Protein AF-A0A3S5CCF1-F1 (afdb_monomer_lite)

Secondary structure (DSSP, 8-state):
-HHHHHHHHHHHHHHHHHHHHHHHHH---EEEEEEETTEEEEEEEE-HHHHHHHHHHHHHHHHHHHH-TT-TTTHHHHHHHHHHHHHHHHHHHHHHHHHHHHHHHHHHHTSSTHHHH-HHHHHHHHHHHHHHHHHH-

Structure (mmCIF, N/CA/C/O backbone):
data_AF-A0A3S5CCF1-F1
#
_entry.id   AF-A0A3S5CCF1-F1
#
loop_
_atom_site.group_PDB
_atom_site.id
_atom_site.type_symbol
_atom_site.label_atom_id
_atom_site.label_alt_id
_atom_site.label_comp_id
_atom_site.label_asym_id
_atom_site.label_entity_id
_atom_site.label_seq_id
_atom_site.pdbx_PDB_ins_code
_atom_site.Cartn_x
_atom_site.Cartn_y
_atom_site.Cartn_z
_atom_site.occupancy
_atom_site.B_iso_or_equiv
_atom_site.auth_seq_id
_atom_site.auth_comp_id
_atom_site.auth_asym_id
_atom_site.auth_atom_id
_atom_site.pdbx_PDB_model_num
ATOM 1 N N . MET A 1 1 ? -14.666 -1.592 43.533 1.00 58.47 1 MET A N 1
ATOM 2 C CA . MET A 1 1 ? -13.505 -1.589 42.610 1.00 58.47 1 MET A CA 1
ATOM 3 C C . MET A 1 1 ? -13.736 -2.418 41.346 1.00 58.47 1 MET A C 1
ATOM 5 O O . MET A 1 1 ? -13.552 -1.862 40.277 1.00 58.47 1 MET A O 1
ATOM 9 N N . PHE A 1 2 ? -14.208 -3.672 41.416 1.00 60.94 2 PHE A N 1
ATOM 10 C CA . PHE A 1 2 ? -14.385 -4.545 40.234 1.00 60.94 2 PHE A CA 1
ATOM 11 C C . PHE A 1 2 ? -15.310 -4.008 39.118 1.00 60.94 2 PHE A C 1
ATOM 13 O O . PHE A 1 2 ? -14.958 -4.101 37.948 1.00 60.94 2 PHE A O 1
ATOM 20 N N . TYR A 1 3 ? -16.447 -3.384 39.450 1.00 62.69 3 TYR A N 1
ATOM 21 C CA . TYR A 1 3 ? -17.364 -2.815 38.443 1.00 62.69 3 TYR A CA 1
ATOM 22 C C . TYR A 1 3 ? -16.764 -1.642 37.652 1.00 62.69 3 TYR A C 1
ATOM 24 O O . TYR A 1 3 ? -17.022 -1.514 36.461 1.00 62.69 3 TYR A O 1
ATOM 32 N N . SER A 1 4 ? -15.938 -0.816 38.301 1.00 69.88 4 SER A N 1
ATOM 33 C CA . SER A 1 4 ? -15.270 0.317 37.646 1.00 69.88 4 SER A CA 1
ATOM 34 C C . SER A 1 4 ? -14.242 -0.168 36.619 1.00 69.88 4 SER A C 1
ATOM 36 O O . SER A 1 4 ? -14.207 0.323 35.497 1.00 69.88 4 SER A O 1
ATOM 38 N N . SER A 1 5 ? -13.481 -1.218 36.953 1.00 73.31 5 SER A N 1
ATOM 39 C CA . SER A 1 5 ? -12.478 -1.788 36.046 1.00 73.31 5 SER A CA 1
ATOM 40 C C . SER A 1 5 ? -13.091 -2.394 34.779 1.00 73.31 5 SER A C 1
ATOM 42 O O . SER A 1 5 ? -12.522 -2.238 33.706 1.00 73.31 5 SER A O 1
ATOM 44 N N . ASN A 1 6 ? -14.256 -3.046 34.881 1.00 80.44 6 ASN A N 1
ATOM 45 C CA . ASN A 1 6 ? -14.936 -3.643 33.724 1.00 80.44 6 ASN A CA 1
ATOM 46 C C . ASN A 1 6 ? -15.474 -2.580 32.753 1.00 80.44 6 ASN A C 1
ATOM 48 O O . ASN A 1 6 ? -15.399 -2.754 31.541 1.00 80.44 6 ASN A O 1
ATOM 52 N N . ILE A 1 7 ? -16.012 -1.476 33.285 1.00 81.12 7 ILE A N 1
ATOM 53 C CA . ILE A 1 7 ? -16.517 -0.360 32.472 1.00 81.12 7 ILE A CA 1
ATOM 54 C C . ILE A 1 7 ? -15.360 0.334 31.750 1.00 81.12 7 ILE A C 1
ATOM 56 O O . ILE A 1 7 ? -15.487 0.650 30.572 1.00 81.12 7 ILE A O 1
ATOM 60 N N . LEU A 1 8 ? -14.221 0.522 32.423 1.00 82.94 8 LEU A N 1
ATOM 61 C CA . LEU A 1 8 ? -13.032 1.114 31.809 1.00 82.94 8 LEU A CA 1
ATOM 62 C C . LEU A 1 8 ? -12.506 0.281 30.635 1.00 82.94 8 LEU A C 1
ATOM 64 O O . LEU A 1 8 ? -12.204 0.854 29.596 1.00 82.94 8 LEU A O 1
ATOM 68 N N . SER A 1 9 ? -12.452 -1.050 30.757 1.00 82.19 9 SER A N 1
ATOM 69 C CA . SER A 1 9 ? -12.050 -1.916 29.638 1.00 82.19 9 SER A CA 1
ATOM 70 C C . SER A 1 9 ? -13.011 -1.828 28.451 1.00 82.19 9 SER A C 1
ATOM 72 O O . SER A 1 9 ? -12.575 -1.790 27.309 1.00 82.19 9 SER A O 1
ATOM 74 N N . LEU A 1 10 ? -14.316 -1.734 28.710 1.00 84.38 10 LEU A N 1
ATOM 75 C CA . LEU A 1 10 ? -15.321 -1.620 27.653 1.00 84.38 10 LEU A CA 1
ATOM 76 C C . LEU A 1 10 ? -15.273 -0.252 26.948 1.00 84.38 10 LEU A C 1
ATOM 78 O O . LEU A 1 10 ? -15.506 -0.166 25.746 1.00 84.38 10 LEU A O 1
ATOM 82 N N . ILE A 1 11 ? -14.952 0.815 27.691 1.00 85.44 11 ILE A N 1
ATOM 83 C CA . ILE A 1 11 ? -14.702 2.153 27.135 1.00 85.44 11 ILE A CA 1
ATOM 84 C C . ILE A 1 11 ? -13.418 2.157 26.304 1.00 85.44 11 ILE A C 1
ATOM 86 O O . ILE A 1 11 ? -13.419 2.744 25.228 1.00 85.44 11 ILE A O 1
ATOM 90 N N . PHE A 1 12 ? -12.361 1.492 26.775 1.00 85.88 12 PHE A N 1
ATOM 91 C CA . PHE A 1 12 ? -11.107 1.351 26.039 1.00 85.88 12 PHE A CA 1
ATOM 92 C C . PHE A 1 12 ? -11.327 0.658 24.688 1.00 85.88 12 PHE A C 1
ATOM 94 O O . PHE A 1 12 ? -10.970 1.222 23.658 1.00 85.88 12 PHE A O 1
ATOM 101 N N . ASP A 1 13 ? -12.006 -0.496 24.677 1.00 85.38 13 ASP A N 1
ATOM 102 C CA . ASP A 1 13 ? -12.306 -1.231 23.440 1.00 85.38 13 ASP A CA 1
ATOM 103 C C . ASP A 1 13 ? -13.193 -0.390 22.486 1.00 85.38 13 ASP A C 1
ATOM 105 O O . ASP A 1 13 ? -12.987 -0.373 21.273 1.00 85.38 13 ASP A O 1
ATOM 109 N N . LEU A 1 14 ? -14.158 0.373 23.021 1.00 86.69 14 LEU A N 1
ATOM 110 C CA . LEU A 1 14 ? -14.995 1.280 22.224 1.00 86.69 14 LEU A CA 1
ATOM 111 C C . LEU A 1 14 ? -14.194 2.441 21.613 1.00 86.69 14 LEU A C 1
ATOM 113 O O . LEU A 1 14 ? -14.435 2.809 20.463 1.00 86.69 14 LEU A O 1
ATOM 117 N N . GLN A 1 15 ? -13.301 3.055 22.391 1.00 90.12 15 GLN A N 1
ATOM 118 C CA . GLN A 1 15 ? -12.463 4.164 21.934 1.00 90.12 15 GLN A CA 1
ATOM 119 C C . GLN A 1 15 ? -11.486 3.695 20.861 1.00 90.12 15 GLN A C 1
ATOM 121 O O . GLN A 1 15 ? -11.438 4.315 19.804 1.00 90.12 15 GLN A O 1
ATOM 126 N N . GLY A 1 16 ? -10.815 2.559 21.069 1.00 89.50 16 GLY A N 1
ATOM 127 C CA . GLY A 1 16 ? -9.865 2.021 20.098 1.00 89.50 16 GLY A CA 1
ATOM 128 C C . GLY A 1 16 ? -10.507 1.740 18.737 1.00 89.50 16 GLY A C 1
ATOM 129 O O . GLY A 1 16 ? -9.962 2.125 17.708 1.00 89.50 16 GLY A O 1
ATOM 130 N N . VAL A 1 17 ? -11.705 1.144 18.701 1.00 92.00 17 VAL A N 1
ATOM 131 C CA . VAL A 1 17 ? -12.415 0.911 17.427 1.00 92.00 17 VAL A CA 1
ATOM 132 C C . VAL A 1 17 ? -12.771 2.223 16.715 1.00 92.00 17 VAL A C 1
ATOM 134 O O . VAL A 1 17 ? -12.647 2.302 15.493 1.00 92.00 17 VAL A O 1
ATOM 137 N N . ARG A 1 18 ? -13.193 3.255 17.458 1.00 93.00 18 ARG A N 1
ATOM 138 C CA . ARG A 1 18 ? -13.518 4.571 16.881 1.00 93.00 18 ARG A CA 1
ATOM 139 C C . ARG A 1 18 ? -12.290 5.290 16.346 1.00 93.00 18 ARG A C 1
ATOM 141 O O . ARG A 1 18 ? -12.361 5.868 15.271 1.00 93.00 18 ARG A O 1
ATOM 148 N N . GLU A 1 19 ? -11.178 5.234 17.068 1.00 94.56 19 GLU A N 1
ATOM 149 C CA . GLU A 1 19 ? -9.921 5.846 16.635 1.00 94.56 19 GLU A CA 1
ATOM 150 C C . GLU A 1 19 ? -9.434 5.231 15.321 1.00 94.56 19 GLU A C 1
ATOM 152 O O . GLU A 1 19 ? -9.047 5.968 14.413 1.00 94.56 19 GLU A O 1
ATOM 157 N N . VAL A 1 20 ? -9.527 3.903 15.166 1.00 95.25 20 VAL A N 1
ATOM 158 C CA . VAL A 1 20 ? -9.218 3.235 13.891 1.00 95.25 20 VAL A CA 1
ATOM 159 C C . VAL A 1 20 ? -10.154 3.747 12.792 1.00 95.25 20 VAL A C 1
ATOM 161 O O . VAL A 1 20 ? -9.691 4.159 11.731 1.00 95.25 20 VAL A O 1
ATOM 164 N N . GLU A 1 21 ? -11.462 3.779 13.040 1.00 94.62 21 GLU A N 1
ATOM 165 C CA . GLU A 1 21 ? -12.441 4.247 12.054 1.00 94.62 21 GLU A CA 1
ATOM 166 C C . GLU A 1 21 ? -12.188 5.696 11.605 1.00 94.62 21 GLU A C 1
ATOM 168 O O . GLU A 1 21 ? -12.132 5.966 10.406 1.00 94.62 21 GLU A O 1
ATOM 173 N N . GLU A 1 22 ? -11.971 6.618 12.541 1.00 95.81 22 GLU A N 1
ATOM 174 C CA . GLU A 1 22 ? -11.701 8.033 12.260 1.00 95.81 22 GLU A CA 1
ATOM 175 C C . GLU A 1 22 ? -10.364 8.237 11.532 1.00 95.81 22 GLU A C 1
ATOM 177 O O . GLU A 1 22 ? -10.277 9.026 10.581 1.00 95.81 22 GLU A O 1
ATOM 182 N N . THR A 1 23 ? -9.333 7.489 11.937 1.00 95.19 23 THR A N 1
ATOM 183 C CA . THR A 1 23 ? -8.019 7.503 11.286 1.00 95.19 23 THR A CA 1
ATOM 184 C C . THR A 1 23 ? -8.160 7.122 9.819 1.00 95.19 23 THR A C 1
ATOM 186 O O . THR A 1 23 ? -7.827 7.906 8.933 1.00 95.19 23 THR A O 1
ATOM 189 N N . TRP A 1 24 ? -8.733 5.952 9.537 1.00 95.06 24 TRP A N 1
ATOM 190 C CA . TRP A 1 24 ? -8.836 5.432 8.173 1.00 95.06 24 TRP A CA 1
ATOM 191 C C . TRP A 1 24 ? -9.894 6.144 7.321 1.00 95.06 24 TRP A C 1
ATOM 193 O O . TRP A 1 24 ? -9.806 6.109 6.095 1.00 95.06 24 TRP A O 1
ATOM 203 N N . ALA A 1 25 ? -10.852 6.844 7.937 1.00 94.69 25 ALA A N 1
ATOM 204 C CA . ALA A 1 25 ? -11.789 7.717 7.229 1.00 94.69 25 ALA A CA 1
ATOM 205 C C . ALA A 1 25 ? -11.147 9.026 6.738 1.00 94.69 25 ALA A C 1
ATOM 207 O O . ALA A 1 25 ? -11.620 9.614 5.762 1.00 94.69 25 ALA A O 1
ATOM 208 N N . SER A 1 26 ? -10.098 9.507 7.411 1.00 92.81 26 SER A N 1
ATOM 209 C CA . SER A 1 26 ? -9.436 10.781 7.094 1.00 92.81 26 SER A CA 1
ATOM 210 C C . SER A 1 26 ? -8.073 10.623 6.416 1.00 92.81 26 SER A C 1
ATOM 212 O O . SER A 1 26 ? -7.599 11.577 5.790 1.00 92.81 26 SER A O 1
ATOM 214 N N . LEU A 1 27 ? -7.472 9.432 6.500 1.00 93.19 27 LEU A N 1
ATOM 215 C CA . LEU A 1 27 ? -6.179 9.108 5.911 1.00 93.19 27 LEU A CA 1
ATOM 216 C C . LEU A 1 27 ? -6.197 9.297 4.392 1.00 93.19 27 LEU A C 1
ATOM 218 O O . LEU A 1 27 ? -7.113 8.868 3.687 1.00 93.19 27 LEU A O 1
ATOM 222 N N . LYS A 1 28 ? -5.150 9.944 3.879 1.00 90.62 28 LYS A N 1
ATOM 223 C CA . LYS A 1 28 ? -4.943 10.161 2.447 1.00 90.62 28 LYS A CA 1
ATOM 224 C C . LYS A 1 28 ? -3.576 9.641 2.054 1.00 90.62 28 LYS A C 1
ATOM 226 O O . LYS A 1 28 ? -2.595 9.901 2.738 1.00 90.62 28 LYS A O 1
ATOM 231 N N . PHE A 1 29 ? -3.531 8.933 0.934 1.00 90.31 29 PHE A N 1
ATOM 232 C CA . PHE A 1 29 ? -2.271 8.553 0.319 1.00 90.31 29 PHE A CA 1
ATOM 233 C C . PHE A 1 29 ? -1.646 9.756 -0.372 1.00 90.31 29 PHE A C 1
ATOM 235 O O . PHE A 1 29 ? -2.301 10.425 -1.178 1.00 90.31 29 PHE A O 1
ATOM 242 N N . ASP A 1 30 ? -0.369 9.988 -0.092 1.00 90.19 30 ASP A N 1
ATOM 243 C CA . ASP A 1 30 ? 0.403 10.992 -0.801 1.00 90.19 30 ASP A CA 1
ATOM 244 C C . ASP A 1 30 ? 0.802 10.465 -2.177 1.00 90.19 30 ASP A C 1
ATOM 246 O O . ASP A 1 30 ? 1.533 9.483 -2.332 1.00 90.19 30 ASP A O 1
ATOM 250 N N . LEU A 1 31 ? 0.311 11.157 -3.201 1.00 91.06 31 LEU A N 1
ATOM 251 C CA . LEU A 1 31 ? 0.637 10.896 -4.592 1.00 91.06 31 LEU A CA 1
ATOM 252 C C . LEU A 1 31 ? 1.521 12.019 -5.115 1.00 91.06 31 LEU A C 1
ATOM 254 O O . LEU A 1 31 ? 1.211 13.200 -4.953 1.00 91.06 31 LEU A O 1
ATOM 258 N N . GLN A 1 32 ? 2.621 11.650 -5.761 1.00 91.69 32 GLN A N 1
ATOM 259 C CA . GLN A 1 32 ? 3.564 12.600 -6.341 1.00 91.69 32 GLN A CA 1
ATOM 260 C C . GLN A 1 32 ? 3.713 12.345 -7.841 1.00 91.69 32 GLN A C 1
ATOM 262 O O . GLN A 1 32 ? 3.831 11.186 -8.254 1.00 91.69 32 GLN A O 1
ATOM 267 N N . PRO A 1 33 ? 3.729 13.396 -8.681 1.00 91.06 33 PRO A N 1
ATOM 268 C CA . PRO A 1 33 ? 4.061 13.246 -10.088 1.00 91.06 33 PRO A CA 1
ATOM 269 C C . PRO A 1 33 ? 5.442 12.608 -10.247 1.00 91.06 33 PRO A C 1
ATOM 271 O O . PRO A 1 33 ? 6.430 13.082 -9.686 1.00 91.06 33 PRO A O 1
ATOM 274 N N . TYR A 1 34 ? 5.515 11.542 -11.036 1.00 90.81 34 TYR A N 1
ATOM 275 C CA . TYR A 1 34 ? 6.772 10.936 -11.442 1.00 90.81 34 TYR A CA 1
ATOM 276 C C . TYR A 1 34 ? 7.133 11.392 -12.852 1.00 90.81 34 TYR A C 1
ATOM 278 O O . TYR A 1 34 ? 6.380 11.168 -13.804 1.00 90.81 34 TYR A O 1
ATOM 286 N N . SER A 1 35 ? 8.308 12.002 -12.987 1.00 87.19 35 SER A N 1
ATOM 287 C CA . SER A 1 35 ? 8.843 12.450 -14.270 1.00 87.19 35 SER A CA 1
ATOM 288 C C . SER A 1 35 ? 10.200 11.813 -14.539 1.00 87.19 35 SER A C 1
ATOM 290 O O . SER A 1 35 ? 11.048 11.719 -13.647 1.00 87.19 35 SER A O 1
ATOM 292 N N . LYS A 1 36 ? 10.431 11.437 -15.798 1.00 79.69 36 LYS A N 1
ATOM 293 C CA . LYS A 1 36 ? 11.746 11.038 -16.297 1.00 79.69 36 LYS A CA 1
ATOM 294 C C . LYS A 1 36 ? 12.190 12.006 -17.383 1.00 79.69 36 LYS A C 1
ATOM 296 O O . LYS A 1 36 ? 11.553 12.147 -18.424 1.00 79.69 36 LYS A O 1
ATOM 301 N N . GLY A 1 37 ? 13.292 12.713 -17.138 1.00 77.88 37 GLY A N 1
ATOM 302 C CA . GLY A 1 37 ? 13.743 13.772 -18.038 1.00 77.88 37 GLY A CA 1
ATOM 303 C C . GLY A 1 37 ? 12.707 14.895 -18.133 1.00 77.88 37 GLY A C 1
ATOM 304 O O . GLY A 1 37 ? 12.443 15.570 -17.143 1.00 77.88 37 GLY A O 1
ATOM 305 N N . LYS A 1 38 ? 12.137 15.105 -19.326 1.00 75.62 38 LYS A N 1
ATOM 306 C CA . LYS A 1 38 ? 11.116 16.140 -19.582 1.00 75.62 38 LYS A CA 1
ATOM 307 C C . LYS A 1 38 ? 9.681 15.599 -19.611 1.00 75.62 38 LYS A C 1
ATOM 309 O O . LYS A 1 38 ? 8.757 16.388 -19.780 1.00 75.62 38 LYS A O 1
ATOM 314 N N . GLU A 1 39 ? 9.492 14.288 -19.482 1.00 81.81 39 GLU A N 1
ATOM 315 C CA . GLU A 1 39 ? 8.187 13.640 -19.614 1.00 81.81 39 GLU A CA 1
ATOM 316 C C . GLU A 1 39 ? 7.628 13.261 -18.239 1.00 81.81 39 GLU A C 1
ATOM 318 O O . GLU A 1 39 ? 8.288 12.581 -17.450 1.00 81.81 39 GLU A O 1
ATOM 323 N N . THR A 1 40 ? 6.404 13.704 -17.948 1.00 85.69 40 THR A N 1
ATOM 324 C CA . THR A 1 40 ? 5.631 13.233 -16.793 1.00 85.69 40 THR A CA 1
ATOM 325 C C . THR A 1 40 ? 4.967 11.918 -17.158 1.00 85.69 40 THR A C 1
ATOM 327 O O . THR A 1 40 ? 4.212 11.855 -18.125 1.00 85.69 40 THR A O 1
ATOM 330 N N . ARG A 1 41 ? 5.257 10.872 -16.386 1.00 86.12 41 ARG A N 1
ATOM 331 C CA . ARG A 1 41 ? 4.829 9.500 -16.672 1.00 86.12 41 ARG A CA 1
ATOM 332 C C . ARG A 1 41 ? 3.506 9.155 -15.986 1.00 86.12 41 ARG A C 1
ATOM 334 O O . ARG A 1 41 ? 2.691 8.470 -16.582 1.00 86.12 41 ARG A O 1
ATOM 341 N N . GLY A 1 42 ? 3.287 9.636 -14.763 1.00 86.00 42 GLY A N 1
ATOM 342 C CA . GLY A 1 42 ? 2.083 9.360 -13.970 1.00 86.00 42 GLY A CA 1
ATOM 343 C C . GLY A 1 42 ? 2.229 9.851 -12.531 1.00 86.00 42 GLY A C 1
ATOM 344 O O . GLY A 1 42 ? 3.140 10.630 -12.242 1.00 86.00 42 GLY A O 1
ATOM 345 N N . THR A 1 43 ? 1.366 9.391 -11.623 1.00 90.38 43 THR A N 1
ATOM 346 C CA . THR A 1 43 ? 1.454 9.703 -10.186 1.00 90.38 43 THR A CA 1
ATOM 347 C C . THR A 1 43 ? 1.782 8.464 -9.370 1.00 90.38 43 THR A C 1
ATOM 349 O O . THR A 1 43 ? 1.063 7.477 -9.427 1.00 90.38 43 THR A O 1
ATOM 352 N N . ILE A 1 44 ? 2.867 8.504 -8.603 1.00 93.38 44 ILE A N 1
ATOM 353 C CA . ILE A 1 44 ? 3.330 7.379 -7.785 1.00 93.38 44 ILE A CA 1
ATOM 354 C C . ILE A 1 44 ? 3.006 7.600 -6.308 1.00 93.38 44 ILE A C 1
ATOM 356 O O . ILE A 1 44 ? 2.916 8.745 -5.862 1.00 93.38 44 ILE A O 1
ATOM 360 N N . LEU A 1 45 ? 2.891 6.511 -5.543 1.00 93.25 45 LEU A N 1
ATOM 361 C CA . LEU A 1 45 ? 2.811 6.584 -4.084 1.00 93.25 45 LEU A CA 1
ATOM 362 C C . LEU A 1 45 ? 4.128 7.112 -3.509 1.00 93.25 45 LEU A C 1
ATOM 364 O O . LEU A 1 45 ? 5.211 6.652 -3.884 1.00 93.25 45 LEU A O 1
ATOM 368 N N . SER A 1 46 ? 4.012 8.053 -2.580 1.00 90.31 46 SER A N 1
ATOM 369 C CA . SER A 1 46 ? 5.092 8.683 -1.825 1.00 90.31 46 SER A CA 1
ATOM 370 C C . SER A 1 46 ? 4.698 8.751 -0.347 1.00 90.31 46 SER A C 1
ATOM 372 O O . SER A 1 46 ? 3.531 8.573 -0.020 1.00 90.31 46 SER A O 1
ATOM 374 N N . GLY A 1 47 ? 5.659 8.993 0.550 1.00 85.94 47 GLY A N 1
ATOM 375 C CA . GLY A 1 47 ? 5.365 9.279 1.964 1.00 85.94 47 GLY A CA 1
ATOM 376 C C . GLY A 1 47 ? 4.645 8.153 2.718 1.00 85.94 47 GLY A C 1
ATOM 377 O O . GLY A 1 47 ? 4.016 8.397 3.738 1.00 85.94 47 GLY A O 1
ATOM 378 N N . VAL A 1 48 ? 4.718 6.916 2.223 1.00 91.81 48 VAL A N 1
ATOM 379 C CA . VAL A 1 48 ? 3.962 5.776 2.769 1.00 91.81 48 VAL A CA 1
ATOM 380 C C . VAL A 1 48 ? 4.450 5.307 4.139 1.00 91.81 48 VAL A C 1
ATOM 382 O O . VAL A 1 48 ? 3.730 4.565 4.795 1.00 91.81 48 VAL A O 1
ATOM 385 N N . ASP A 1 49 ? 5.626 5.744 4.595 1.00 91.25 49 ASP A N 1
ATOM 386 C CA . ASP A 1 49 ? 6.212 5.316 5.871 1.00 91.25 49 ASP A CA 1
ATOM 387 C C . ASP A 1 49 ? 5.288 5.619 7.065 1.00 91.25 49 ASP A C 1
ATOM 389 O O . ASP A 1 49 ? 5.060 4.751 7.905 1.00 91.25 49 ASP A O 1
ATOM 393 N N . GLU A 1 50 ? 4.678 6.810 7.104 1.00 91.00 50 GLU A N 1
ATOM 394 C CA . GLU A 1 50 ? 3.728 7.190 8.164 1.00 91.00 50 GLU A CA 1
ATOM 395 C C . GLU A 1 50 ? 2.438 6.357 8.108 1.00 91.00 50 GLU A C 1
ATOM 397 O O . GLU A 1 50 ? 1.864 6.006 9.142 1.00 91.00 50 GLU A O 1
ATOM 402 N N . ILE A 1 51 ? 1.994 5.996 6.901 1.00 92.94 51 ILE A N 1
ATOM 403 C CA . ILE A 1 51 ? 0.798 5.171 6.691 1.00 92.94 51 ILE A CA 1
ATOM 404 C C . ILE A 1 51 ? 1.059 3.735 7.148 1.00 92.94 51 ILE A C 1
ATOM 406 O O . ILE A 1 51 ? 0.203 3.144 7.803 1.00 92.94 51 ILE A O 1
ATOM 410 N N . LEU A 1 52 ? 2.235 3.182 6.838 1.00 93.69 52 LEU A N 1
ATOM 411 C CA . LEU A 1 52 ? 2.641 1.849 7.287 1.00 93.69 52 LEU A CA 1
ATOM 412 C C . LEU A 1 52 ? 2.764 1.799 8.809 1.00 93.69 52 LEU A C 1
ATOM 414 O O . LEU A 1 52 ? 2.217 0.893 9.428 1.00 93.69 52 LEU A O 1
ATOM 418 N N . GLN A 1 53 ? 3.379 2.815 9.420 1.00 94.81 53 GLN A N 1
ATOM 419 C CA . GLN A 1 53 ? 3.436 2.920 10.876 1.00 94.81 53 GLN A CA 1
ATOM 420 C C . GLN A 1 53 ? 2.029 2.980 11.493 1.00 94.81 53 GLN A C 1
ATOM 422 O O . GLN A 1 53 ? 1.723 2.236 12.422 1.00 94.81 53 GLN A O 1
ATOM 427 N N . THR A 1 54 ? 1.142 3.808 10.932 1.00 95.38 54 THR A N 1
ATOM 428 C CA . THR A 1 54 ? -0.260 3.908 11.370 1.00 95.38 54 THR A CA 1
ATOM 429 C C . THR A 1 54 ? -1.004 2.577 11.223 1.00 95.38 54 THR A C 1
ATOM 431 O O . THR A 1 54 ? -1.856 2.236 12.047 1.00 95.38 54 THR A O 1
ATOM 434 N N . LEU A 1 55 ? -0.710 1.813 10.170 1.00 95.94 55 LEU A N 1
ATOM 435 C CA . LEU A 1 55 ? -1.281 0.490 9.946 1.00 95.94 55 LEU A CA 1
ATOM 436 C C . LEU A 1 55 ? -0.812 -0.515 10.994 1.00 95.94 55 LEU A C 1
ATOM 438 O O . LEU A 1 55 ? -1.651 -1.238 11.537 1.00 95.94 55 LEU A O 1
ATOM 442 N N . ASP A 1 56 ? 0.482 -0.542 11.297 1.00 95.88 56 ASP A N 1
ATOM 443 C CA . ASP A 1 56 ? 1.066 -1.445 12.288 1.00 95.88 56 ASP A CA 1
ATOM 444 C C . ASP A 1 56 ? 0.529 -1.149 13.695 1.00 95.88 56 ASP A C 1
ATOM 446 O O . ASP A 1 56 ? 0.067 -2.060 14.389 1.00 95.88 56 ASP A O 1
ATOM 450 N N . ASP A 1 57 ? 0.496 0.128 14.085 1.00 95.75 57 ASP A N 1
ATOM 451 C CA . ASP A 1 57 ? -0.020 0.576 15.382 1.00 95.75 57 ASP A CA 1
ATOM 452 C C . ASP A 1 57 ? -1.504 0.215 15.553 1.00 95.75 57 ASP A C 1
ATOM 454 O O . ASP A 1 57 ? -1.903 -0.385 16.559 1.00 95.75 57 ASP A O 1
ATOM 458 N N . ASN A 1 58 ? -2.331 0.496 14.540 1.00 96.19 58 ASN A N 1
ATOM 459 C CA . ASN A 1 58 ? -3.753 0.149 14.566 1.00 96.19 58 ASN A CA 1
ATOM 460 C C . ASN A 1 58 ? -3.982 -1.368 14.555 1.00 96.19 58 ASN A C 1
ATOM 462 O O . ASN A 1 58 ? -4.887 -1.856 15.235 1.00 96.19 58 ASN A O 1
ATOM 466 N N . SER A 1 59 ? -3.154 -2.130 13.837 1.00 96.06 59 SER A N 1
ATOM 467 C CA . SER A 1 59 ? -3.227 -3.595 13.822 1.00 96.06 59 SER A CA 1
ATOM 468 C C . SER A 1 59 ? -2.893 -4.186 15.193 1.00 96.06 59 SER A C 1
ATOM 470 O O . SER A 1 59 ? -3.613 -5.061 15.673 1.00 96.06 59 SER A O 1
ATOM 472 N N . MET A 1 60 ? -1.859 -3.676 15.871 1.00 95.00 60 MET A N 1
ATOM 473 C CA . MET A 1 60 ? -1.524 -4.076 17.243 1.00 95.00 60 MET A CA 1
ATOM 474 C C . MET A 1 60 ? -2.630 -3.702 18.239 1.00 95.00 60 MET A C 1
ATOM 476 O O . MET A 1 60 ? -2.972 -4.501 19.116 1.00 95.00 60 MET A O 1
ATOM 480 N N . SER A 1 61 ? -3.227 -2.516 18.088 1.00 93.44 61 SER A N 1
ATOM 481 C CA . SER A 1 61 ? -4.361 -2.071 18.909 1.00 93.44 61 SER A CA 1
ATOM 482 C C . SER A 1 61 ? -5.569 -3.004 18.757 1.00 93.44 61 SER A C 1
ATOM 484 O O . SER A 1 61 ? -6.120 -3.484 19.752 1.00 93.44 61 SER A O 1
ATOM 486 N N . LEU A 1 62 ? -5.926 -3.357 17.517 1.00 95.00 62 LEU A N 1
ATOM 487 C CA . LEU A 1 62 ? -7.006 -4.302 17.215 1.00 95.00 62 LEU A CA 1
ATOM 488 C C . LEU A 1 62 ? -6.744 -5.698 17.779 1.00 95.00 62 LEU A C 1
ATOM 490 O O . LEU A 1 62 ? -7.646 -6.261 18.394 1.00 95.00 62 LEU A O 1
ATOM 494 N N . GLN A 1 63 ? -5.517 -6.214 17.673 1.00 94.06 63 GLN A N 1
ATOM 495 C CA . GLN A 1 63 ? -5.150 -7.506 18.264 1.00 94.06 63 GLN A CA 1
ATOM 496 C C . GLN A 1 63 ? -5.290 -7.501 19.793 1.00 94.06 63 GLN A C 1
ATOM 498 O O . GLN A 1 63 ? -5.792 -8.461 20.383 1.00 94.06 63 GLN A O 1
ATOM 503 N N . SER A 1 64 ? -4.878 -6.409 20.446 1.00 91.88 64 SER A N 1
ATOM 504 C CA . SER A 1 64 ? -5.032 -6.231 21.894 1.00 91.88 64 SER A CA 1
ATOM 505 C C . SER A 1 64 ? -6.509 -6.213 22.306 1.00 91.88 64 SER A C 1
ATOM 507 O O . SER A 1 64 ? -6.906 -6.938 23.223 1.00 91.88 64 SER A O 1
ATOM 509 N N . MET A 1 65 ? -7.348 -5.465 21.576 1.00 91.50 65 MET A N 1
ATOM 510 C CA . MET A 1 65 ? -8.802 -5.457 21.774 1.00 91.50 65 MET A CA 1
ATOM 511 C C . MET A 1 65 ? -9.413 -6.838 21.510 1.00 91.50 65 MET A C 1
ATOM 513 O O . MET A 1 65 ? -10.221 -7.309 22.301 1.00 91.50 65 MET A O 1
ATOM 517 N N . GLY A 1 66 ? -8.988 -7.545 20.461 1.00 90.69 66 GLY A N 1
ATOM 518 C CA . GLY A 1 66 ? -9.424 -8.908 20.142 1.00 90.69 66 GLY A CA 1
ATOM 519 C C . GLY A 1 66 ? -9.136 -9.921 21.256 1.00 90.69 66 GLY A C 1
ATOM 520 O O . GLY A 1 66 ? -9.927 -10.838 21.483 1.00 90.69 66 GLY A O 1
ATOM 521 N N . ALA A 1 67 ? -8.037 -9.732 21.991 1.00 90.25 67 ALA A N 1
ATOM 522 C CA . ALA A 1 67 ? -7.661 -10.548 23.145 1.00 90.25 67 ALA A CA 1
ATOM 523 C C . ALA A 1 67 ? -8.368 -10.137 24.456 1.00 90.25 67 ALA A C 1
ATOM 525 O O . ALA A 1 67 ? -8.312 -10.873 25.449 1.00 90.25 67 ALA A O 1
ATOM 526 N N . SER A 1 68 ? -9.041 -8.980 24.488 1.00 89.25 68 SER A N 1
ATOM 527 C CA . SER A 1 68 ? -9.807 -8.509 25.645 1.0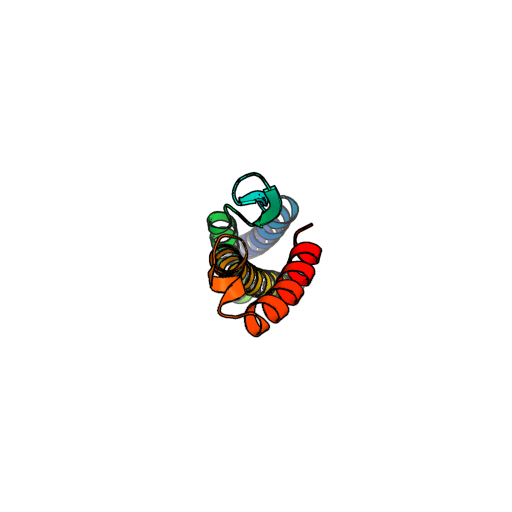0 89.25 68 SER A CA 1
ATOM 528 C C . SER A 1 68 ? -10.979 -9.445 25.930 1.00 89.25 68 SER A C 1
ATOM 530 O O . SER A 1 68 ? -11.809 -9.742 25.073 1.00 89.25 68 SER A O 1
ATOM 532 N N . ARG A 1 69 ? -11.145 -9.843 27.197 1.00 87.88 69 ARG A N 1
ATOM 533 C CA . ARG A 1 69 ? -12.331 -10.605 27.638 1.00 87.88 69 ARG A CA 1
ATOM 534 C C . ARG A 1 69 ? -13.645 -9.820 27.483 1.00 87.88 69 ARG A C 1
ATOM 536 O O . ARG A 1 69 ? -14.716 -10.403 27.629 1.00 87.88 69 ARG A O 1
ATOM 543 N N . PHE A 1 70 ? -13.560 -8.505 27.272 1.00 87.00 70 PHE A N 1
ATOM 544 C CA . PHE A 1 70 ? -14.697 -7.592 27.168 1.00 87.00 70 PHE A CA 1
ATOM 545 C C . PHE A 1 70 ? -15.038 -7.225 25.720 1.00 87.00 70 PHE A C 1
ATOM 547 O O . PHE A 1 70 ? -16.023 -6.525 25.502 1.00 87.00 70 PHE A O 1
ATOM 554 N N . VAL A 1 71 ? -14.313 -7.778 24.740 1.00 89.12 71 VAL A N 1
ATOM 555 C CA . VAL A 1 71 ? -14.497 -7.499 23.309 1.00 89.12 71 VAL A CA 1
ATOM 556 C C . VAL A 1 71 ? -15.855 -7.936 22.762 1.00 89.12 71 VAL A C 1
ATOM 558 O O . VAL A 1 71 ? -16.246 -7.493 21.692 1.00 89.12 71 VAL A O 1
ATOM 561 N N . GLY A 1 72 ? -16.598 -8.798 23.467 1.00 90.62 72 GLY A N 1
ATOM 562 C CA . GLY A 1 72 ? -17.839 -9.424 22.987 1.00 90.62 72 GLY A CA 1
ATOM 563 C C . GLY A 1 72 ? -18.791 -8.504 22.198 1.00 90.62 72 GLY A C 1
ATOM 564 O O . GLY A 1 72 ? -19.191 -8.888 21.100 1.00 90.62 72 GLY A O 1
ATOM 565 N N . PRO A 1 73 ? -19.122 -7.290 22.683 1.00 90.69 73 PRO A N 1
ATOM 566 C CA . PRO A 1 73 ? -19.970 -6.340 21.956 1.00 90.69 73 PRO A CA 1
ATOM 567 C C . PRO A 1 73 ? -19.361 -5.779 20.658 1.00 90.69 73 PRO A C 1
ATOM 569 O O . PRO A 1 73 ? -20.105 -5.381 19.766 1.00 90.69 73 PRO A O 1
ATOM 572 N N . PHE A 1 74 ? -18.032 -5.739 20.548 1.00 91.25 74 PHE A N 1
ATOM 573 C CA . PHE A 1 74 ? -17.279 -5.127 19.445 1.00 91.25 74 PHE A CA 1
ATOM 574 C C . PHE A 1 74 ? -16.545 -6.143 18.563 1.00 91.25 74 PHE A C 1
ATOM 576 O O . PHE A 1 74 ? -15.967 -5.759 17.551 1.00 91.25 74 PHE A O 1
ATOM 583 N N . LEU A 1 75 ? -16.577 -7.433 18.909 1.00 91.75 75 LEU A N 1
ATOM 584 C CA . LEU A 1 75 ? -15.778 -8.482 18.273 1.00 91.75 75 LEU A CA 1
ATOM 585 C C . LEU A 1 75 ? -15.948 -8.521 16.752 1.00 91.75 75 LEU A C 1
ATOM 587 O O . LEU A 1 75 ? -14.964 -8.626 16.026 1.00 91.75 75 LEU A O 1
ATOM 591 N N . ALA A 1 76 ? -17.183 -8.398 16.263 1.00 94.50 76 ALA A N 1
ATOM 592 C CA . ALA A 1 76 ? -17.454 -8.375 14.828 1.00 94.50 76 ALA A CA 1
ATOM 593 C C . ALA A 1 76 ? -16.781 -7.178 14.134 1.00 94.50 76 ALA A C 1
ATOM 595 O O . ALA A 1 76 ? -16.224 -7.329 13.046 1.00 94.50 76 ALA A O 1
ATOM 596 N N . THR A 1 77 ? -16.801 -6.009 14.778 1.00 94.62 77 THR A N 1
ATOM 597 C CA . THR A 1 77 ? -16.181 -4.781 14.272 1.00 94.62 77 THR A CA 1
ATOM 598 C C . THR A 1 77 ? -14.659 -4.878 14.303 1.00 94.62 77 THR A C 1
ATOM 600 O O . THR A 1 77 ? -14.027 -4.599 13.289 1.00 94.62 77 THR A O 1
ATOM 603 N N . VAL A 1 78 ? -14.076 -5.353 15.412 1.00 95.12 78 VAL A N 1
ATOM 604 C CA . VAL A 1 78 ? -12.626 -5.586 15.546 1.00 95.12 78 VAL A CA 1
ATOM 605 C C . VAL A 1 78 ? -12.140 -6.534 14.452 1.00 95.12 78 VAL A C 1
ATOM 607 O O . VAL A 1 78 ? -11.264 -6.171 13.677 1.00 95.12 78 VAL A O 1
ATOM 610 N N . GLN A 1 79 ? -12.781 -7.695 14.291 1.00 95.50 79 GLN A N 1
ATOM 611 C CA . GLN A 1 79 ? -12.411 -8.667 13.257 1.00 95.50 79 GLN A CA 1
ATOM 612 C C . GLN A 1 79 ? -12.592 -8.134 11.831 1.00 95.50 79 GLN A C 1
ATOM 614 O O . GLN A 1 79 ? -11.880 -8.543 10.913 1.00 95.50 79 GLN A O 1
ATOM 619 N N . SER A 1 80 ? -13.584 -7.268 11.607 1.00 97.06 80 SER A N 1
ATOM 620 C CA . SER A 1 80 ? -13.760 -6.618 10.310 1.00 97.06 80 SER A CA 1
ATOM 621 C C . SER A 1 80 ? -12.591 -5.688 10.009 1.00 97.06 80 SER A C 1
ATOM 623 O O . SER A 1 80 ? -12.047 -5.750 8.910 1.00 97.06 80 SER A O 1
ATOM 625 N N . TRP A 1 81 ? -12.183 -4.872 10.981 1.00 97.50 81 TRP A N 1
ATOM 626 C CA . TRP A 1 81 ? -11.036 -3.984 10.839 1.00 97.50 81 TRP A CA 1
ATOM 627 C C . TRP A 1 81 ? -9.722 -4.745 10.695 1.00 97.50 81 TRP A C 1
ATOM 629 O O . TRP A 1 81 ? -8.961 -4.415 9.796 1.00 97.50 81 TRP A O 1
ATOM 639 N N . GLU A 1 82 ? -9.482 -5.803 11.473 1.00 96.50 82 GLU A N 1
ATOM 640 C CA . GLU A 1 82 ? -8.288 -6.650 11.320 1.00 96.50 82 GLU A CA 1
ATOM 641 C C . GLU A 1 82 ? -8.153 -7.184 9.888 1.00 96.50 82 GLU A C 1
ATOM 643 O O . GLU A 1 82 ? -7.084 -7.097 9.285 1.00 96.50 82 GLU A O 1
ATOM 648 N N . ARG A 1 83 ? -9.253 -7.682 9.302 1.00 97.31 83 ARG A N 1
ATOM 649 C CA . ARG A 1 83 ? -9.262 -8.136 7.903 1.00 97.31 83 ARG A CA 1
ATOM 650 C C . ARG A 1 83 ? -9.003 -6.995 6.925 1.00 97.31 83 ARG A C 1
ATOM 652 O O . ARG A 1 83 ? -8.224 -7.173 5.993 1.00 97.31 83 ARG A O 1
ATOM 659 N N . SER A 1 84 ? -9.641 -5.843 7.126 1.00 97.25 84 SER A N 1
ATOM 660 C CA . SER A 1 84 ? -9.444 -4.674 6.267 1.00 97.25 84 SER A CA 1
ATOM 661 C C . SER A 1 84 ? -7.997 -4.184 6.301 1.00 97.25 84 SER A C 1
ATOM 663 O O . SER A 1 84 ? -7.401 -4.013 5.243 1.00 97.25 84 SER A O 1
ATOM 665 N N . LEU A 1 85 ? -7.407 -4.011 7.489 1.00 96.88 85 LEU A N 1
ATOM 666 C CA . LEU A 1 85 ? -6.031 -3.526 7.631 1.00 96.88 85 LEU A CA 1
ATOM 667 C C . LEU A 1 85 ? -5.015 -4.541 7.108 1.00 96.88 85 LEU A C 1
ATOM 669 O O . LEU A 1 85 ? -4.075 -4.157 6.419 1.00 96.88 85 LEU A O 1
ATOM 673 N N . SER A 1 86 ? -5.248 -5.838 7.333 1.00 97.06 86 SER A N 1
ATOM 674 C CA . SER A 1 86 ? -4.426 -6.891 6.730 1.00 97.06 86 SER A CA 1
ATOM 675 C C . SER A 1 86 ? -4.463 -6.837 5.201 1.00 97.06 86 SER A C 1
ATOM 677 O O . SER A 1 86 ? -3.425 -7.005 4.566 1.00 97.06 86 SER A O 1
ATOM 679 N N . HIS A 1 87 ? -5.629 -6.581 4.603 1.00 97.31 87 HIS A N 1
ATOM 680 C CA . HIS A 1 87 ? -5.741 -6.463 3.152 1.00 97.31 87 HIS A CA 1
ATOM 681 C C . HIS A 1 87 ? -5.064 -5.194 2.618 1.00 97.31 87 HIS A C 1
ATOM 683 O O . HIS A 1 87 ? -4.373 -5.246 1.604 1.00 97.31 87 HIS A O 1
ATOM 689 N N . VAL A 1 88 ? -5.215 -4.060 3.312 1.00 95.69 88 VAL A N 1
ATOM 690 C CA . VAL A 1 88 ? -4.518 -2.813 2.961 1.00 95.69 88 VAL A CA 1
ATOM 691 C C . VAL A 1 88 ? -3.001 -3.007 3.005 1.00 95.69 88 VAL A C 1
ATOM 693 O O . VAL A 1 88 ? -2.320 -2.585 2.074 1.00 95.69 88 VAL A O 1
ATOM 696 N N . SER A 1 89 ? -2.482 -3.684 4.033 1.00 95.81 89 SER A N 1
ATOM 697 C CA . SER A 1 89 ? -1.054 -4.000 4.171 1.00 95.81 89 SER A CA 1
ATOM 698 C C . SER A 1 89 ? -0.535 -4.793 2.970 1.00 95.81 89 SER A C 1
ATOM 700 O O . SER A 1 89 ? 0.413 -4.364 2.315 1.00 95.81 89 SER A O 1
ATOM 702 N N . GLU A 1 90 ? -1.219 -5.881 2.602 1.00 96.50 90 GLU A N 1
ATOM 703 C CA . GLU A 1 90 ? -0.840 -6.710 1.452 1.00 96.50 90 GLU A CA 1
ATOM 704 C C . GLU A 1 90 ? -0.842 -5.912 0.138 1.00 96.50 90 GLU A C 1
ATOM 706 O O . GLU A 1 90 ? 0.093 -6.000 -0.664 1.00 96.50 90 GLU A O 1
ATOM 711 N N . VAL A 1 91 ? -1.880 -5.099 -0.084 1.00 95.38 91 VAL A N 1
ATOM 712 C CA . VAL A 1 91 ? -1.989 -4.265 -1.287 1.00 95.38 91 VAL A CA 1
ATOM 713 C C . VAL A 1 91 ? -0.861 -3.233 -1.342 1.00 95.38 91 VAL A C 1
ATOM 715 O O . VAL A 1 91 ? -0.268 -3.051 -2.408 1.00 95.38 91 VAL A O 1
ATOM 718 N N . LEU A 1 92 ? -0.534 -2.583 -0.222 1.00 94.81 92 LEU A N 1
ATOM 719 C CA . LEU A 1 92 ? 0.545 -1.597 -0.160 1.00 94.81 92 LEU A CA 1
ATOM 720 C C . LEU A 1 92 ? 1.913 -2.226 -0.416 1.00 94.81 92 LEU A C 1
ATOM 722 O O . LEU A 1 92 ? 2.684 -1.682 -1.209 1.00 94.81 92 LEU A O 1
ATOM 726 N N . ASP A 1 93 ? 2.194 -3.388 0.168 1.00 94.75 93 ASP A N 1
ATOM 727 C CA . ASP A 1 93 ? 3.450 -4.108 -0.047 1.00 94.75 93 ASP A CA 1
ATOM 728 C C . ASP A 1 93 ? 3.656 -4.462 -1.522 1.00 94.75 93 ASP A C 1
ATOM 730 O O . ASP A 1 93 ? 4.716 -4.194 -2.107 1.00 94.75 93 ASP A O 1
ATOM 734 N N . ILE A 1 94 ? 2.621 -5.016 -2.160 1.00 95.69 94 ILE A N 1
ATOM 735 C CA . ILE A 1 94 ? 2.666 -5.372 -3.580 1.00 95.69 94 ILE A CA 1
ATOM 736 C C . ILE A 1 94 ? 2.802 -4.113 -4.438 1.00 95.69 94 ILE A C 1
ATOM 738 O O . ILE A 1 94 ? 3.632 -4.090 -5.354 1.00 95.69 94 ILE A O 1
ATOM 742 N N . TRP A 1 95 ? 2.040 -3.056 -4.148 1.00 94.50 95 TRP A N 1
ATOM 743 C CA . TRP A 1 95 ? 2.109 -1.805 -4.900 1.00 94.50 95 TRP A CA 1
ATOM 744 C C . TRP A 1 95 ? 3.511 -1.202 -4.835 1.00 94.50 95 TRP A C 1
ATOM 746 O O . TRP A 1 95 ? 4.103 -0.914 -5.877 1.00 94.50 95 TRP A O 1
ATOM 756 N N . MET A 1 96 ? 4.081 -1.049 -3.637 1.00 94.12 96 MET A N 1
ATOM 757 C CA . MET A 1 96 ? 5.426 -0.500 -3.452 1.00 94.12 96 MET A CA 1
ATOM 758 C C . MET A 1 96 ? 6.488 -1.331 -4.176 1.00 94.12 96 MET A C 1
ATOM 760 O O . MET A 1 96 ? 7.403 -0.777 -4.796 1.00 94.12 96 MET A O 1
ATOM 764 N N . LEU A 1 97 ? 6.373 -2.661 -4.127 1.00 95.25 97 LEU A N 1
ATOM 765 C CA . LEU A 1 97 ? 7.285 -3.567 -4.816 1.00 95.25 97 LEU A CA 1
ATOM 766 C C . LEU A 1 97 ? 7.212 -3.393 -6.338 1.00 95.25 97 LEU A C 1
ATOM 768 O O . LEU A 1 97 ? 8.251 -3.269 -6.996 1.00 95.25 97 LEU A O 1
ATOM 772 N N . VAL A 1 98 ? 6.000 -3.390 -6.897 1.00 95.50 98 VAL A N 1
ATOM 773 C CA . VAL A 1 98 ? 5.769 -3.233 -8.339 1.00 95.50 98 VAL A CA 1
ATOM 774 C C . VAL A 1 98 ? 6.231 -1.854 -8.800 1.00 95.50 98 VAL A C 1
ATOM 776 O O . VAL A 1 98 ? 6.992 -1.775 -9.762 1.00 95.50 98 VAL A O 1
ATOM 779 N N . GLN A 1 99 ? 5.868 -0.791 -8.080 1.00 95.00 99 GLN A N 1
ATOM 780 C CA . GLN A 1 99 ? 6.274 0.582 -8.377 1.00 95.00 99 GLN A CA 1
ATOM 781 C C . GLN A 1 99 ? 7.800 0.724 -8.405 1.00 95.00 99 GLN A C 1
ATOM 783 O O . GLN A 1 99 ? 8.353 1.243 -9.373 1.00 95.00 99 GLN A O 1
ATOM 788 N N . ARG A 1 100 ? 8.510 0.197 -7.397 1.00 94.38 100 ARG A N 1
ATOM 789 C CA . ARG A 1 100 ? 9.981 0.250 -7.333 1.00 94.38 100 ARG A CA 1
ATOM 790 C C . ARG A 1 100 ? 10.637 -0.489 -8.499 1.00 94.38 100 ARG A C 1
ATOM 792 O O . ARG A 1 100 ? 11.574 0.029 -9.106 1.00 94.38 100 ARG A O 1
ATOM 799 N N . LYS A 1 101 ? 10.146 -1.690 -8.826 1.00 94.62 101 LYS A N 1
ATOM 800 C CA . LYS A 1 101 ? 10.642 -2.473 -9.970 1.00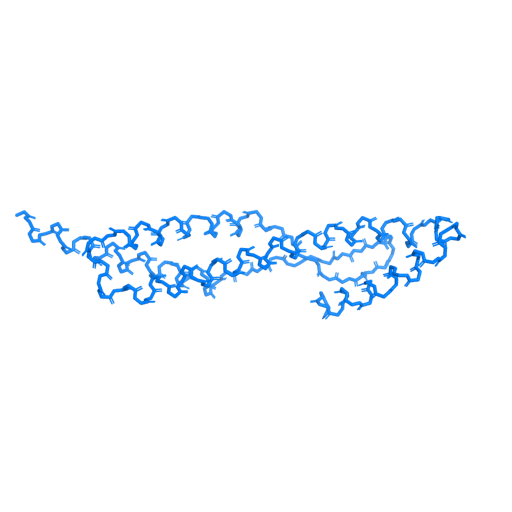 94.62 101 LYS A CA 1
ATOM 801 C C . LYS A 1 101 ? 10.363 -1.765 -11.292 1.00 94.62 101 LYS A C 1
ATOM 803 O O . LYS A 1 101 ? 11.247 -1.719 -12.141 1.00 94.62 101 LYS A O 1
ATOM 808 N N . TRP A 1 102 ? 9.173 -1.191 -11.450 1.00 94.12 102 TRP A N 1
ATOM 809 C CA . TRP A 1 102 ? 8.807 -0.435 -12.640 1.00 94.12 102 TRP A CA 1
ATOM 810 C C . TRP A 1 102 ? 9.708 0.792 -12.821 1.00 94.12 102 TRP A C 1
ATOM 812 O O . TRP A 1 102 ? 10.301 0.925 -13.883 1.00 94.12 102 TRP A O 1
ATOM 822 N N . MET A 1 103 ? 9.922 1.613 -11.784 1.00 91.75 103 MET A N 1
ATOM 823 C CA . MET A 1 103 ? 10.815 2.786 -11.857 1.00 91.75 103 MET A CA 1
ATOM 824 C C . MET A 1 103 ? 12.262 2.406 -12.211 1.00 91.75 103 MET A C 1
ATOM 826 O O . MET A 1 103 ? 12.945 3.126 -12.940 1.00 91.75 103 MET A O 1
ATOM 830 N N . TYR A 1 104 ? 12.745 1.271 -11.697 1.00 90.88 104 TYR A N 1
ATOM 831 C CA . TYR A 1 104 ? 14.071 0.752 -12.032 1.00 90.88 104 TYR A CA 1
ATOM 832 C C . TYR A 1 104 ? 14.169 0.342 -13.509 1.00 90.88 104 TYR A C 1
ATOM 834 O O . TYR A 1 104 ? 15.106 0.742 -14.199 1.00 90.88 104 TYR A O 1
ATOM 842 N N . LEU A 1 105 ? 13.185 -0.417 -14.003 1.00 90.81 105 LEU A N 1
ATOM 843 C CA . LEU A 1 105 ? 13.132 -0.864 -15.397 1.00 90.81 105 LEU A CA 1
ATOM 844 C C . LEU A 1 105 ? 12.919 0.301 -16.371 1.00 90.81 105 LEU A C 1
ATOM 846 O O . LEU A 1 105 ? 13.555 0.335 -17.421 1.00 90.81 105 LEU A O 1
ATOM 850 N N . GLU A 1 106 ? 12.097 1.282 -16.000 1.00 88.50 106 GLU A N 1
ATOM 851 C CA . GLU A 1 106 ? 11.893 2.525 -16.748 1.00 88.50 106 GLU A CA 1
ATOM 852 C C . GLU A 1 106 ? 13.231 3.230 -16.985 1.00 88.50 106 GLU A C 1
ATOM 854 O O . GLU A 1 106 ? 13.574 3.558 -18.123 1.00 88.50 106 GLU A O 1
ATOM 859 N N . GLY A 1 107 ? 14.058 3.342 -15.941 1.00 86.31 107 GLY A N 1
ATOM 860 C CA . GLY A 1 107 ? 15.378 3.952 -16.053 1.00 86.31 107 GLY A CA 1
ATOM 861 C C . GLY A 1 107 ? 16.334 3.236 -17.007 1.00 86.31 107 GLY A C 1
ATOM 862 O O . GLY A 1 107 ? 17.213 3.890 -17.563 1.00 86.31 107 GLY A O 1
ATOM 863 N N . ILE A 1 108 ? 16.156 1.931 -17.216 1.00 87.50 108 ILE A N 1
ATOM 864 C CA . ILE A 1 108 ? 16.977 1.120 -18.122 1.00 87.50 108 ILE A CA 1
ATOM 865 C C . ILE A 1 108 ? 16.455 1.198 -19.561 1.00 87.50 108 ILE A C 1
ATOM 867 O O . ILE A 1 108 ? 17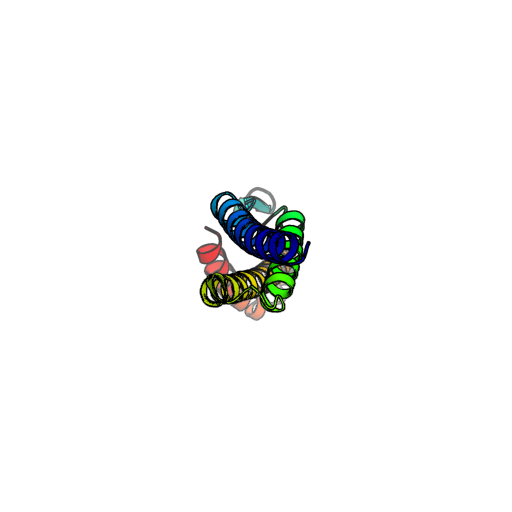.239 1.391 -20.490 1.00 87.50 108 ILE A O 1
ATOM 871 N N . PHE A 1 109 ? 15.143 1.043 -19.758 1.00 84.81 109 PHE A N 1
ATOM 872 C CA . PHE A 1 109 ? 14.548 0.850 -21.085 1.00 84.81 109 PHE A CA 1
ATOM 873 C C . PHE A 1 109 ? 14.083 2.135 -21.778 1.00 84.81 109 PHE A C 1
ATOM 875 O O . PHE A 1 109 ? 13.927 2.119 -22.999 1.00 84.81 109 PHE A O 1
ATOM 882 N N . VAL A 1 110 ? 13.867 3.234 -21.047 1.00 76.69 110 VAL A N 1
ATOM 883 C CA . VAL A 1 110 ? 13.434 4.524 -21.627 1.00 76.69 110 VAL A CA 1
ATOM 884 C C . VAL A 1 110 ? 14.620 5.460 -21.890 1.00 76.69 110 VAL A C 1
ATOM 886 O O . VAL A 1 110 ? 14.584 6.260 -22.820 1.00 76.69 110 VAL A O 1
ATOM 889 N N . GLY A 1 111 ? 15.693 5.355 -21.100 1.00 68.50 111 GLY A N 1
ATOM 890 C CA . GLY A 1 111 ? 16.786 6.334 -21.090 1.00 68.50 111 GLY A CA 1
ATOM 891 C C . GLY A 1 111 ? 18.079 5.957 -21.820 1.00 68.50 111 GLY A C 1
ATOM 892 O O . GLY A 1 111 ? 19.001 6.769 -21.801 1.00 68.50 111 GLY A O 1
ATOM 893 N N . GLY A 1 112 ? 18.209 4.765 -22.417 1.00 67.56 112 GLY A N 1
ATOM 894 C CA . GLY A 1 112 ? 19.513 4.310 -22.916 1.00 67.56 112 GLY A CA 1
ATOM 895 C C . GLY A 1 112 ? 19.503 3.321 -24.079 1.00 67.56 112 GLY A C 1
ATOM 896 O O . GLY A 1 112 ? 18.483 2.730 -24.433 1.00 67.56 112 GLY A O 1
ATOM 897 N N . ASP A 1 113 ? 20.701 3.094 -24.625 1.00 81.62 113 ASP A N 1
ATOM 898 C CA . ASP A 1 113 ? 20.970 2.202 -25.764 1.00 81.62 113 ASP A CA 1
ATOM 899 C C . ASP A 1 113 ? 20.672 0.719 -25.466 1.00 81.62 113 ASP A C 1
ATOM 901 O O . ASP A 1 113 ? 20.619 -0.105 -26.380 1.00 81.62 113 ASP A O 1
ATOM 905 N N . ILE A 1 114 ? 20.437 0.362 -24.194 1.00 85.12 114 ILE A N 1
ATOM 906 C CA . ILE A 1 114 ? 20.092 -1.003 -23.759 1.00 85.12 114 ILE A CA 1
ATOM 907 C C . ILE A 1 114 ? 18.821 -1.499 -24.454 1.00 85.12 114 ILE A C 1
ATOM 909 O O . ILE A 1 114 ? 18.740 -2.677 -24.797 1.00 85.12 114 ILE A O 1
ATOM 913 N N . ARG A 1 115 ? 17.862 -0.612 -24.753 1.00 87.25 115 ARG A N 1
ATOM 914 C CA . ARG A 1 115 ? 16.649 -0.970 -25.504 1.00 87.25 115 ARG A CA 1
ATOM 915 C C . ARG A 1 115 ? 16.969 -1.558 -26.885 1.00 87.25 115 ARG A C 1
ATOM 917 O O . ARG A 1 115 ? 16.273 -2.460 -27.339 1.00 87.25 115 ARG A O 1
ATOM 924 N N . ALA A 1 116 ? 18.022 -1.065 -27.540 1.00 86.81 116 ALA A N 1
ATOM 925 C CA . ALA A 1 116 ? 18.472 -1.576 -28.833 1.00 86.81 116 ALA A CA 1
ATOM 926 C C . ALA A 1 116 ? 19.250 -2.897 -28.705 1.00 86.81 116 ALA A C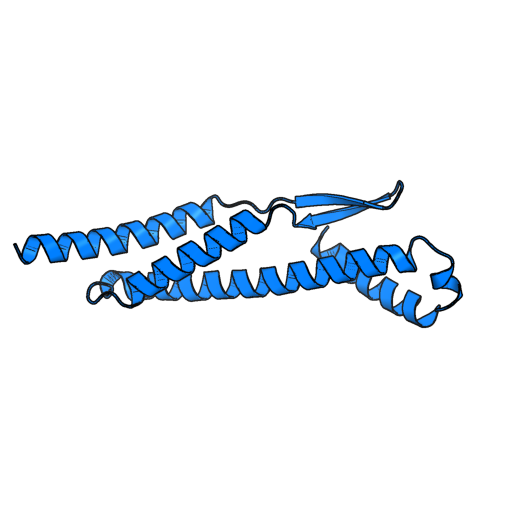 1
ATOM 928 O O . ALA A 1 116 ? 19.263 -3.690 -29.642 1.00 86.81 116 ALA A O 1
ATOM 929 N N . GLN A 1 117 ? 19.879 -3.141 -27.551 1.00 91.06 117 GLN A N 1
ATOM 930 C CA . GLN A 1 117 ? 20.610 -4.380 -27.269 1.00 91.06 117 GLN A CA 1
ATOM 931 C C . GLN A 1 117 ? 19.683 -5.526 -26.839 1.00 91.06 117 GLN A C 1
ATOM 933 O O . GLN A 1 117 ? 19.975 -6.681 -27.135 1.00 91.06 117 GLN A O 1
ATOM 938 N N . LEU A 1 118 ? 18.569 -5.211 -26.169 1.00 92.19 118 LEU A N 1
ATOM 939 C CA . LEU A 1 118 ? 17.603 -6.166 -25.616 1.00 92.19 118 LEU A CA 1
ATOM 940 C C . LEU A 1 118 ? 16.172 -5.867 -26.117 1.00 92.19 118 LEU A C 1
ATOM 942 O O . LEU A 1 118 ? 15.316 -5.417 -25.345 1.00 92.19 118 LEU A O 1
ATOM 946 N N . PRO A 1 119 ? 15.898 -6.057 -27.424 1.00 90.62 119 PRO A N 1
ATOM 947 C CA . PRO A 1 119 ? 14.630 -5.657 -28.032 1.00 90.62 119 PRO A CA 1
ATOM 948 C C . PRO A 1 119 ? 13.432 -6.491 -27.552 1.00 90.62 119 PRO A C 1
ATOM 950 O O . PRO A 1 119 ? 12.328 -5.957 -27.443 1.00 90.62 119 PRO A O 1
ATOM 953 N N . GLU A 1 120 ? 13.618 -7.776 -27.234 1.00 94.06 120 GLU A N 1
ATOM 954 C CA . GLU A 1 120 ? 12.531 -8.624 -26.726 1.00 94.06 120 GLU A CA 1
ATOM 955 C C . GLU A 1 120 ? 12.111 -8.218 -25.307 1.00 94.06 120 GLU A C 1
ATOM 957 O O . GLU A 1 120 ? 10.922 -8.138 -24.991 1.00 94.06 120 GLU A O 1
ATO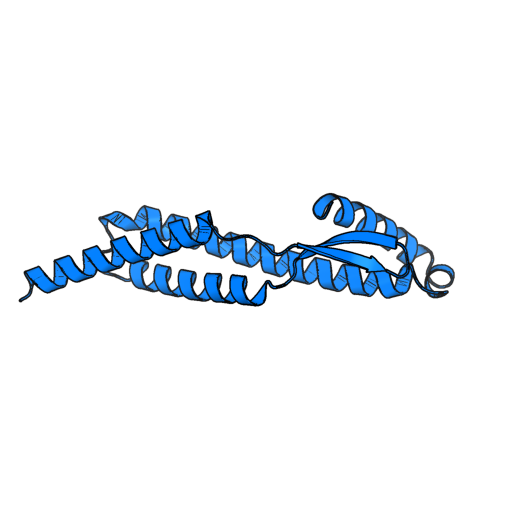M 962 N N . GLU A 1 121 ? 13.081 -7.931 -24.443 1.00 92.69 121 GLU A N 1
ATOM 963 C CA . GLU A 1 121 ? 12.871 -7.457 -23.079 1.00 92.69 121 GLU A CA 1
ATOM 964 C C . GLU A 1 121 ? 12.225 -6.072 -23.078 1.00 92.69 121 GLU A C 1
ATOM 966 O O . GLU A 1 121 ? 11.314 -5.828 -22.287 1.00 92.69 121 GLU A O 1
ATOM 971 N N . ALA A 1 122 ? 12.626 -5.201 -24.007 1.00 90.56 122 ALA A N 1
ATOM 972 C CA . ALA A 1 122 ? 11.992 -3.906 -24.210 1.00 90.56 122 ALA A CA 1
ATOM 973 C C . ALA A 1 122 ? 10.509 -4.042 -24.591 1.00 90.56 122 ALA A C 1
ATOM 975 O O . ALA A 1 122 ? 9.666 -3.376 -23.995 1.00 90.56 122 ALA A O 1
ATOM 976 N N . MET A 1 123 ? 10.165 -4.947 -25.517 1.00 91.50 123 MET A N 1
ATOM 977 C CA . MET A 1 123 ? 8.762 -5.201 -25.874 1.00 91.50 123 MET A CA 1
ATOM 978 C C . MET A 1 123 ? 7.949 -5.732 -24.687 1.00 91.50 123 MET A C 1
ATOM 980 O O . MET A 1 123 ? 6.801 -5.333 -24.495 1.00 91.50 123 MET A O 1
ATOM 984 N N . LYS A 1 124 ? 8.531 -6.612 -23.860 1.00 93.31 124 LYS A N 1
ATOM 985 C CA . LYS A 1 124 ? 7.881 -7.084 -22.624 1.00 93.31 124 LYS A CA 1
ATOM 986 C C . LYS A 1 124 ? 7.667 -5.931 -21.642 1.00 93.31 124 LYS A C 1
ATOM 988 O O . LYS A 1 124 ? 6.592 -5.833 -21.048 1.00 93.31 124 LYS A O 1
ATOM 993 N N . PHE A 1 125 ? 8.662 -5.057 -21.490 1.00 92.12 125 PHE A N 1
ATOM 994 C CA . PHE A 1 125 ? 8.558 -3.885 -20.630 1.00 92.12 125 PHE A CA 1
ATOM 995 C C . PHE A 1 125 ? 7.472 -2.916 -21.106 1.00 92.12 125 PHE A C 1
ATOM 997 O O . PHE A 1 125 ? 6.693 -2.475 -20.273 1.00 92.12 125 PHE A O 1
ATOM 1004 N N . ASP A 1 126 ? 7.327 -2.660 -22.408 1.00 91.81 126 ASP A N 1
ATOM 1005 C CA . ASP A 1 126 ? 6.283 -1.761 -22.929 1.00 91.81 126 ASP A CA 1
ATOM 1006 C C . ASP A 1 126 ? 4.861 -2.216 -22.539 1.00 91.81 126 ASP A C 1
ATOM 1008 O O . ASP A 1 126 ? 3.978 -1.398 -22.264 1.00 91.81 126 ASP A O 1
ATOM 1012 N N . VAL A 1 127 ? 4.622 -3.532 -22.479 1.00 93.56 127 VAL A N 1
ATOM 1013 C CA . VAL A 1 127 ? 3.341 -4.091 -22.015 1.00 93.56 127 VAL A CA 1
ATOM 1014 C C . VAL A 1 127 ? 3.150 -3.859 -20.515 1.00 93.56 127 VAL A C 1
ATOM 1016 O O . VAL A 1 127 ? 2.059 -3.472 -20.089 1.00 93.56 127 VAL A O 1
ATOM 1019 N N . ILE A 1 128 ? 4.198 -4.082 -19.716 1.00 92.75 128 ILE A N 1
ATOM 1020 C CA . ILE A 1 128 ? 4.185 -3.835 -18.266 1.00 92.75 128 ILE A CA 1
ATOM 1021 C C . ILE A 1 128 ? 3.953 -2.350 -17.988 1.00 92.75 128 ILE A C 1
ATOM 1023 O O . ILE A 1 128 ? 3.087 -2.019 -17.186 1.00 92.75 128 ILE A O 1
ATOM 1027 N N . ASP A 1 129 ? 4.673 -1.473 -18.684 1.00 91.38 129 ASP A N 1
ATOM 1028 C CA . ASP A 1 129 ? 4.574 -0.021 -18.586 1.00 91.38 129 ASP A CA 1
ATOM 1029 C C . ASP A 1 129 ? 3.147 0.445 -18.866 1.00 91.38 129 ASP A C 1
ATOM 1031 O O . ASP A 1 129 ? 2.515 1.060 -18.012 1.00 91.38 129 ASP A O 1
ATOM 1035 N N . LYS A 1 130 ? 2.568 0.027 -19.996 1.00 91.62 130 LYS A N 1
ATOM 1036 C CA . LYS A 1 130 ? 1.180 0.352 -20.338 1.00 91.62 130 LYS A CA 1
ATOM 1037 C C . LYS A 1 130 ? 0.177 -0.127 -19.287 1.00 91.62 130 LYS A C 1
ATOM 1039 O O . LYS A 1 130 ? -0.815 0.556 -19.037 1.00 91.62 130 LYS A O 1
ATOM 1044 N N . ASN A 1 131 ? 0.376 -1.315 -18.720 1.00 92.62 131 ASN A N 1
ATOM 1045 C CA . ASN A 1 131 ? -0.531 -1.854 -17.709 1.00 92.62 131 ASN A CA 1
ATOM 1046 C C . ASN A 1 131 ? -0.384 -1.130 -16.370 1.00 92.62 131 ASN A C 1
ATOM 1048 O O . ASN A 1 131 ? -1.396 -0.822 -15.751 1.00 92.62 131 ASN A O 1
ATOM 1052 N N . PHE A 1 132 ? 0.842 -0.827 -15.949 1.00 90.88 132 PHE A N 1
ATOM 1053 C CA . PHE A 1 132 ? 1.099 -0.105 -14.709 1.00 90.88 132 PHE A CA 1
ATOM 1054 C C . PHE A 1 132 ? 0.598 1.339 -14.789 1.00 90.88 132 PHE A C 1
ATOM 1056 O O . PHE A 1 132 ? -0.086 1.791 -13.876 1.00 90.88 132 PHE A O 1
ATOM 1063 N N . LEU A 1 133 ? 0.817 2.025 -15.916 1.00 88.31 133 LEU A N 1
ATOM 1064 C CA . LEU A 1 133 ? 0.315 3.381 -16.140 1.00 88.31 133 LEU A CA 1
ATOM 1065 C C . LEU A 1 133 ? -1.208 3.481 -15.998 1.00 88.31 133 LEU A C 1
ATOM 1067 O O . LEU A 1 133 ? -1.681 4.448 -15.424 1.00 88.31 133 LEU A O 1
ATOM 1071 N N . LYS A 1 134 ? -1.975 2.468 -16.422 1.00 88.88 134 LYS A N 1
ATOM 1072 C CA . LYS A 1 134 ? -3.439 2.427 -16.217 1.00 88.88 134 LYS A CA 1
ATOM 1073 C C . LYS A 1 134 ? -3.872 2.303 -14.755 1.00 88.88 134 LYS A C 1
ATOM 1075 O O . LYS A 1 134 ? -5.034 2.546 -14.460 1.00 88.88 134 LYS A O 1
ATOM 1080 N N . VAL A 1 135 ? -2.996 1.811 -13.883 1.00 86.19 135 VAL A N 1
ATOM 1081 C CA . VAL A 1 135 ? -3.278 1.678 -12.446 1.00 86.19 135 VAL A CA 1
ATOM 1082 C C . VAL A 1 135 ? -2.965 2.987 -11.722 1.00 86.19 135 VAL A C 1
ATOM 1084 O O . VAL A 1 135 ? -3.638 3.321 -10.754 1.00 86.19 135 VAL A O 1
ATOM 1087 N N . ILE A 1 136 ? -1.956 3.723 -12.197 1.00 83.38 136 ILE A N 1
ATOM 1088 C CA . ILE A 1 136 ? -1.435 4.930 -11.542 1.00 83.38 136 ILE A CA 1
ATOM 1089 C C . ILE A 1 136 ? -1.865 6.257 -12.200 1.00 83.38 136 ILE A C 1
ATOM 1091 O O . ILE A 1 136 ? -1.400 7.316 -11.771 1.00 83.38 136 ILE A O 1
ATOM 1095 N N . THR A 1 137 ? -2.682 6.198 -13.258 1.00 71.81 137 THR A N 1
ATOM 1096 C CA . THR A 1 137 ? -3.223 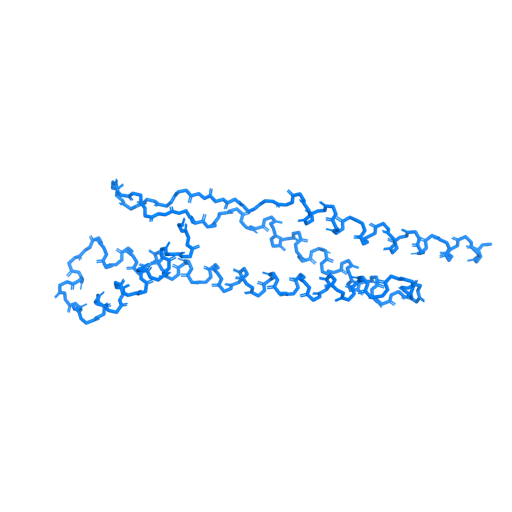7.338 -14.029 1.00 71.81 137 THR A CA 1
ATOM 1097 C C . THR A 1 137 ? -4.737 7.242 -14.076 1.00 71.81 137 THR A C 1
ATOM 1099 O O . THR A 1 137 ? -5.394 8.286 -13.879 1.00 71.81 137 THR A O 1
#

Organism: NCBI:txid117903

pLDDT: mean 89.66, std 7.41, range [58.47, 97.5]

Radius of gyration: 21.99 Å; chains: 1; bounding box: 41×27×71 Å

Foldseek 3Di:
DVVVVLVVLLVLLVVLLVVLVVCVVPDDFDWDFDDDDPDTQFTATDPCPVVVVVLVVSLVSLVVLCPDPNCVVPNVSSVVSNVVSVVVVVVVVVRVVLVVVLVVVCCQCVPDPVCVVCVVVNVVNVVSSVVVSVVRD

InterPro domains:
  IPR013602 Dynein heavy chain, linker [PF08393] (16-136)
  IPR026983 Dynein heavy chain [PTHR10676] (16-136)
  IPR042222 Dynein heavy chain, domain 2, N-terminal [G3DSA:1.20.140.100] (15-137)

Sequence (137 aa):
MFYSSNILSLIFDLQGVREVEETWASLKFDLQPYSKGKETRGTILSGVDEILQTLDDNSMSLQSMGASRFVGPFLATVQSWERSLSHVSEVLDIWMLVQRKWMYLEGIFVGGDIRAQLPEEAMKFDVIDKNFLKVIT